Protein AF-A6G0V2-F1 (afdb_monomer)

Nearest PDB structures (foldseek):
  2h27-assembly2_D  TM=9.630E-01  e=1.167E-01  Escherichia coli K-12
  6dxo-assembly1_A  TM=4.672E-01  e=6.253E-03  Streptomyces venezuelae ATCC 10712
  8z6g-assembly3_F  TM=5.362E-01  e=2.144E-02  Pseudomonas aeruginosa
  6jbq-assembly1_F  TM=5.490E-01  e=2.772E-02  Escherichia coli K-12
  6dvb-assembly1_F  TM=4.203E-01  e=1.497E-02  Mycobacterium tuberculosis H37Rv

Sequence (147 aa):
MQDCMTVLIEKRSQVENERAFLYAVARNKIKQFYEKRARGLKRFFPSFEGFEEMTMESLSTSLSIRVARHNDLEVGMQGLKSRQFAAFQLRYIEGLTEPDAAKVLSISMATLKRDLERARRQLRRALGDADDEQLDSILRNYVRGRG

Solvent-accessible surface area (backbone atoms only — not comparable to full-atom values): 8357 Å² total; per-residue (Å²): 118,68,70,64,56,54,57,45,68,78,44,48,94,79,50,96,48,64,66,63,50,52,50,52,53,52,52,51,51,52,51,52,52,52,57,51,48,52,53,54,46,48,73,76,40,81,84,65,79,83,67,77,79,78,44,72,65,56,53,50,51,55,49,51,50,51,53,50,53,52,50,35,48,54,56,28,52,72,71,40,55,70,71,22,40,53,47,39,41,36,42,72,67,71,59,42,53,70,73,56,42,17,58,76,68,73,49,54,68,70,54,44,52,54,30,37,53,53,39,53,54,49,39,21,53,50,57,70,65,44,53,73,68,55,49,52,50,51,48,56,52,51,56,64,71,74,112

pLDDT: mean 77.18, std 15.27, range [42.28, 97.88]

InterPro domains:
  IPR013249 RNA polymerase sigma factor 70, region 4 type 2 [PF08281] (77-123)
  IPR013324 RNA polymerase sigma factor, region 3/4-like [SSF88659] (70-128)
  IPR036388 Winged helix-like DNA-binding domain superfamily [G3DSA:1.10.10.10] (66-131)
  IPR039425 RNA polymerase sigma-70-like [PTHR43133] (1-131)

Radius of gyration: 20.11 Å; Cα contacts (8 Å, |Δi|>4): 77; chains: 1; bounding box: 52×30×54 Å

Secondary structure (DSSP, 8-state):
-HHHHHHHHHHGGG-S-HHHHHHHHHHHHHHHHHHHHHHHHHHH-TT--------HHHHHHHHHHHHHHHHHHHHHHHTS-HHHHHHHIIIIIS---HHHHHHHTT--HHHHHHHHHHHHHHHHHHTTS--HHHHHHHHHHHHHH--

Foldseek 3Di:
DVVLVVVCVVCVVVDPDSVVSSLVSVLVVVVVVVVVVVVVVCVVCVPPPPDPPCDSVNVSVVVVLLVVLLVLLVVLLVPADPLLSQLCCVCQQVPDDLVVSCVVVVHDSVVSVVSPVVSVVSSCVSNVNDDPVRVSVSSVVNSVVVD

Organism: NCBI:txid391625

Mean predicted aligned error: 12.61 Å

Structure (mmCIF, N/CA/C/O backbone):
data_AF-A6G0V2-F1
#
_entry.id   AF-A6G0V2-F1
#
loop_
_atom_site.group_PDB
_atom_site.id
_atom_site.type_symbol
_atom_site.label_atom_id
_atom_site.label_alt_id
_atom_site.label_comp_id
_atom_site.label_asym_id
_atom_site.label_entity_id
_atom_site.label_seq_id
_atom_site.pdbx_PDB_ins_code
_atom_site.Cartn_x
_atom_site.Cartn_y
_atom_site.Cartn_z
_atom_site.occupancy
_atom_site.B_iso_or_equiv
_atom_site.auth_seq_id
_atom_site.auth_comp_id
_atom_site.auth_asym_id
_atom_site.auth_atom_id
_atom_site.pdbx_PDB_model_num
ATOM 1 N N . MET A 1 1 ? 6.116 14.958 -13.821 1.00 49.34 1 MET A N 1
ATOM 2 C CA . MET A 1 1 ? 4.959 14.106 -14.178 1.00 49.34 1 MET A CA 1
ATOM 3 C C . MET A 1 1 ? 4.060 14.744 -15.251 1.00 49.34 1 MET A C 1
ATOM 5 O O . MET A 1 1 ? 3.489 13.995 -16.029 1.00 49.34 1 MET A O 1
ATOM 9 N N . GLN A 1 2 ? 3.988 16.084 -15.360 1.00 42.28 2 GLN A N 1
ATOM 10 C CA . GLN A 1 2 ? 3.182 16.798 -16.375 1.00 42.28 2 GLN A CA 1
ATOM 11 C C . GLN A 1 2 ? 3.489 16.408 -17.839 1.00 42.28 2 GLN A C 1
ATOM 13 O O . GLN A 1 2 ? 2.558 16.141 -18.589 1.00 42.28 2 GLN A O 1
ATOM 18 N N . ASP A 1 3 ? 4.759 16.247 -18.225 1.00 53.62 3 ASP A N 1
ATOM 19 C CA . ASP A 1 3 ? 5.140 15.904 -19.611 1.00 53.62 3 ASP A CA 1
ATOM 20 C C . ASP A 1 3 ? 4.534 14.605 -20.166 1.00 53.62 3 ASP A C 1
ATOM 22 O O . ASP A 1 3 ? 4.309 14.495 -21.370 1.00 53.62 3 ASP A O 1
ATOM 26 N N . CYS A 1 4 ? 4.332 13.585 -19.325 1.00 50.16 4 CYS A N 1
ATOM 27 C CA . CYS A 1 4 ? 3.822 12.294 -19.797 1.00 50.16 4 CYS A CA 1
ATOM 28 C C . CYS A 1 4 ? 2.348 12.394 -20.194 1.00 50.16 4 CYS A C 1
ATOM 30 O O . CYS A 1 4 ? 1.937 11.766 -21.165 1.00 50.16 4 CYS A O 1
ATOM 32 N N . MET A 1 5 ? 1.579 13.202 -19.460 1.00 53.69 5 MET A N 1
ATOM 33 C CA . MET A 1 5 ? 0.157 13.410 -19.721 1.00 53.69 5 MET A CA 1
ATOM 34 C C . MET A 1 5 ? -0.058 14.239 -20.993 1.00 53.69 5 MET A C 1
ATOM 36 O O . MET A 1 5 ? -0.960 13.937 -21.768 1.00 53.69 5 MET A O 1
ATOM 40 N N . THR A 1 6 ? 0.819 15.213 -21.264 1.00 60.22 6 THR A N 1
ATOM 41 C CA . THR A 1 6 ? 0.778 16.036 -22.486 1.00 60.22 6 THR A CA 1
ATOM 42 C C . THR A 1 6 ? 0.991 15.200 -23.752 1.00 60.22 6 THR A C 1
ATOM 44 O O . THR A 1 6 ? 0.190 15.275 -24.679 1.00 60.22 6 THR A O 1
ATOM 47 N N . VAL A 1 7 ? 2.006 14.325 -23.762 1.00 60.88 7 VAL A N 1
ATOM 48 C CA . VAL A 1 7 ? 2.282 13.419 -24.899 1.00 60.88 7 VAL A CA 1
ATOM 49 C C . VAL A 1 7 ? 1.125 12.441 -25.144 1.00 60.88 7 VAL A C 1
ATOM 51 O O . VAL A 1 7 ? 0.863 12.045 -26.280 1.00 60.88 7 VAL A O 1
ATOM 54 N N . LEU A 1 8 ? 0.423 12.047 -24.081 1.00 57.34 8 LEU A N 1
ATOM 55 C CA . LEU A 1 8 ? -0.721 11.143 -24.154 1.00 57.34 8 LEU A CA 1
ATOM 56 C C . LEU A 1 8 ? -1.928 11.804 -24.810 1.00 57.34 8 LEU A C 1
ATOM 58 O O . LEU A 1 8 ? -2.549 11.192 -25.671 1.00 57.34 8 LEU A O 1
ATOM 62 N N . ILE A 1 9 ? -2.216 13.059 -24.464 1.00 60.47 9 ILE A N 1
ATOM 63 C CA . ILE A 1 9 ? -3.320 13.821 -25.058 1.00 60.47 9 ILE A CA 1
ATOM 64 C C . ILE A 1 9 ? -3.070 14.074 -26.554 1.00 60.47 9 ILE A C 1
ATOM 66 O O . ILE A 1 9 ? -3.993 13.919 -27.348 1.00 60.47 9 ILE A O 1
ATOM 70 N N . GLU A 1 10 ? -1.831 14.376 -26.959 1.00 62.75 10 GLU A N 1
ATOM 71 C CA . GLU A 1 10 ? -1.482 14.636 -28.368 1.00 62.75 10 GLU A CA 1
ATOM 72 C C . GLU A 1 10 ? -1.566 13.399 -29.273 1.00 62.75 10 GLU A C 1
ATOM 74 O O . GLU A 1 10 ? -1.889 13.522 -30.453 1.00 62.75 10 GLU A O 1
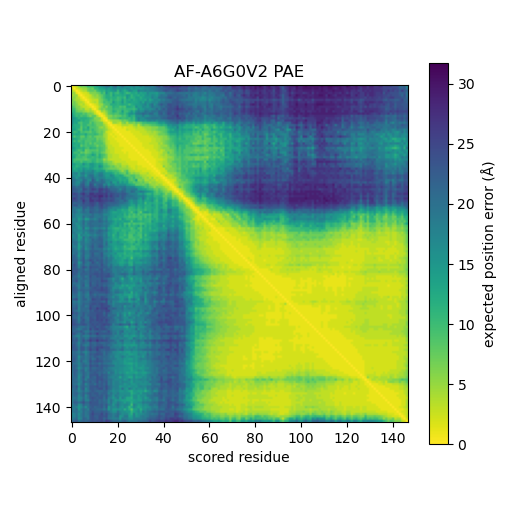ATOM 79 N N . LYS A 1 11 ? -1.271 12.202 -28.747 1.00 59.50 11 LYS A N 1
ATOM 80 C CA . LYS A 1 11 ? -1.225 10.958 -29.543 1.00 59.50 11 LYS A CA 1
ATOM 81 C C . LYS A 1 11 ? -2.369 9.986 -29.271 1.00 59.50 11 LYS A C 1
ATOM 83 O O . LYS A 1 11 ? -2.392 8.900 -29.847 1.00 59.50 11 LYS A O 1
ATOM 88 N N . ARG A 1 12 ? -3.340 10.377 -28.442 1.00 50.97 12 ARG A N 1
ATOM 89 C CA . ARG A 1 12 ? -4.445 9.527 -27.975 1.00 50.97 12 ARG A CA 1
ATOM 90 C C . ARG A 1 12 ? -5.229 8.845 -29.098 1.00 50.97 12 ARG A C 1
ATOM 92 O O . ARG A 1 12 ? -5.618 7.695 -28.954 1.00 50.97 12 ARG A O 1
ATOM 99 N N . SER A 1 13 ? -5.447 9.537 -30.217 1.00 56.50 13 SER A N 1
ATOM 100 C CA . SER A 1 13 ? -6.229 9.027 -31.354 1.00 56.50 13 SER A CA 1
ATOM 101 C C . SER A 1 13 ? -5.525 7.935 -32.170 1.00 56.50 13 SER A C 1
ATOM 103 O O . SER A 1 13 ? -6.166 7.313 -33.010 1.00 56.50 13 SER A O 1
ATOM 105 N N . GLN A 1 14 ? -4.229 7.693 -31.939 1.00 59.94 14 GLN A N 1
ATOM 106 C CA . GLN A 1 14 ? -3.411 6.719 -32.678 1.00 59.94 14 GLN A CA 1
ATOM 107 C C . GLN A 1 14 ? -2.987 5.515 -31.824 1.00 59.94 14 GLN A C 1
ATOM 109 O O . GLN A 1 14 ? -2.156 4.713 -32.247 1.00 59.94 14 GLN A O 1
ATOM 114 N N . VAL A 1 15 ? -3.506 5.403 -30.601 1.00 58.34 15 VAL A N 1
ATOM 115 C CA . VAL A 1 15 ? -3.057 4.416 -29.620 1.00 58.34 15 VAL A CA 1
ATOM 116 C C . VAL A 1 15 ? -4.204 3.467 -29.292 1.00 58.34 15 VAL A C 1
ATOM 118 O O . VAL A 1 15 ? -5.121 3.820 -28.560 1.00 58.34 15 VAL A O 1
ATOM 121 N N . GLU A 1 16 ? -4.119 2.232 -29.788 1.00 58.78 16 GLU A N 1
ATOM 122 C CA . GLU A 1 16 ? -5.103 1.177 -29.489 1.00 58.78 16 GLU A CA 1
ATOM 123 C C . GLU A 1 16 ? -5.059 0.715 -28.023 1.00 58.78 16 GLU A C 1
ATOM 125 O O . GLU A 1 16 ? -6.058 0.245 -27.485 1.00 58.78 16 GLU A O 1
ATOM 130 N N . ASN A 1 17 ? -3.907 0.852 -27.353 1.00 70.31 17 ASN A N 1
ATOM 131 C CA . ASN A 1 17 ? -3.722 0.427 -25.967 1.00 70.31 17 ASN A CA 1
ATOM 132 C C . ASN A 1 17 ? -3.048 1.524 -25.131 1.00 70.31 17 ASN A C 1
ATOM 134 O O . ASN A 1 17 ? -1.820 1.596 -25.018 1.00 70.31 17 ASN A O 1
ATOM 138 N N . GLU A 1 18 ? -3.879 2.379 -24.527 1.00 65.81 18 GLU A N 1
ATOM 139 C CA . GLU A 1 18 ? -3.454 3.530 -23.718 1.00 65.81 18 GLU A CA 1
ATOM 140 C C . GLU A 1 18 ? -2.475 3.130 -22.593 1.00 65.81 18 GLU A C 1
ATOM 142 O O . GLU A 1 18 ? -1.523 3.860 -22.308 1.00 65.81 18 GLU A O 1
ATOM 147 N N . ARG A 1 19 ? -2.640 1.940 -21.991 1.00 59.09 19 ARG A N 1
ATOM 148 C CA . ARG A 1 19 ? -1.754 1.440 -20.923 1.00 59.09 19 ARG A CA 1
ATOM 149 C C . ARG A 1 19 ? -0.369 1.067 -21.443 1.00 59.09 19 ARG A C 1
ATOM 151 O O . ARG A 1 19 ? 0.631 1.439 -20.829 1.00 59.09 19 ARG A O 1
ATOM 158 N N . ALA A 1 20 ? -0.299 0.360 -22.570 1.00 63.41 20 ALA A N 1
ATOM 159 C CA . ALA A 1 20 ? 0.973 0.001 -23.198 1.00 63.41 20 ALA A CA 1
ATOM 160 C C . ALA A 1 20 ? 1.751 1.254 -23.637 1.00 63.41 20 ALA A C 1
ATOM 162 O O . ALA A 1 20 ? 2.967 1.336 -23.458 1.00 63.41 20 ALA A O 1
ATOM 163 N N . PHE A 1 21 ? 1.039 2.266 -24.136 1.00 66.00 21 PHE A N 1
ATOM 164 C CA . PHE A 1 21 ? 1.625 3.546 -24.519 1.00 66.00 21 PHE A CA 1
ATOM 165 C C . PHE A 1 21 ? 2.144 4.346 -23.320 1.00 66.00 21 PHE A C 1
ATOM 167 O O . PHE A 1 21 ? 3.291 4.793 -23.339 1.00 66.00 21 PHE A O 1
ATOM 174 N N . LEU A 1 22 ? 1.356 4.470 -22.246 1.00 67.62 22 LEU A N 1
ATOM 175 C CA . LEU A 1 22 ? 1.796 5.077 -20.982 1.00 67.62 22 LEU A CA 1
ATOM 176 C C . LEU A 1 22 ? 3.075 4.435 -20.463 1.00 67.62 22 LEU A C 1
ATOM 178 O O . LEU A 1 22 ? 4.022 5.128 -20.086 1.00 67.62 22 LEU A O 1
ATOM 182 N N . TYR A 1 23 ? 3.106 3.105 -20.479 1.00 68.19 23 TYR A N 1
ATOM 183 C CA . TYR A 1 23 ? 4.256 2.337 -20.041 1.00 68.19 23 TYR A CA 1
ATOM 184 C C . TYR A 1 23 ? 5.490 2.620 -20.909 1.00 68.19 23 TYR A C 1
ATOM 186 O O . TYR A 1 23 ? 6.574 2.877 -20.381 1.00 68.19 23 TYR A O 1
ATOM 194 N N . ALA A 1 24 ? 5.329 2.670 -22.235 1.00 67.69 24 ALA A N 1
ATOM 195 C CA . ALA A 1 24 ? 6.403 3.017 -23.163 1.00 67.69 24 ALA A CA 1
ATOM 196 C C . ALA A 1 24 ? 6.940 4.443 -22.936 1.00 67.69 24 ALA A C 1
ATOM 198 O O . ALA A 1 24 ? 8.156 4.653 -22.898 1.00 67.69 24 ALA A O 1
ATOM 199 N N . VAL A 1 25 ? 6.056 5.424 -22.728 1.00 72.94 25 VAL A N 1
ATOM 200 C CA . VAL A 1 25 ? 6.436 6.820 -22.453 1.00 72.94 25 VAL A CA 1
ATOM 201 C C . VAL A 1 25 ? 7.164 6.937 -21.111 1.00 72.94 25 VAL A C 1
ATOM 203 O O . VAL A 1 25 ? 8.241 7.537 -21.050 1.00 72.94 25 VAL A O 1
ATOM 206 N N . ALA A 1 26 ? 6.634 6.323 -20.049 1.00 68.19 26 ALA A N 1
ATOM 207 C CA . ALA A 1 26 ? 7.258 6.313 -18.727 1.00 68.19 26 ALA A CA 1
ATOM 208 C C . ALA A 1 26 ? 8.647 5.652 -18.761 1.00 68.19 26 ALA A C 1
ATOM 210 O O . ALA A 1 26 ? 9.619 6.233 -18.270 1.00 68.19 26 ALA A O 1
ATOM 211 N N . ARG A 1 27 ? 8.767 4.492 -19.424 1.00 67.88 27 ARG A N 1
ATOM 212 C CA . ARG A 1 27 ? 10.038 3.779 -19.634 1.00 67.88 27 ARG A CA 1
ATOM 213 C C . ARG A 1 27 ? 11.070 4.666 -20.331 1.00 67.88 27 ARG A C 1
ATOM 215 O O . ARG A 1 27 ? 12.205 4.776 -19.865 1.00 67.88 27 ARG A O 1
ATOM 222 N N . ASN A 1 28 ? 10.675 5.347 -21.405 1.00 74.00 28 ASN A N 1
ATOM 223 C CA . ASN A 1 28 ? 11.567 6.229 -22.160 1.00 74.00 28 ASN A CA 1
ATOM 224 C C . ASN A 1 28 ? 12.013 7.454 -21.349 1.00 74.00 28 ASN A C 1
ATOM 226 O O . ASN A 1 28 ? 13.173 7.857 -21.433 1.00 74.00 28 ASN A O 1
ATOM 230 N N . LYS A 1 29 ? 11.132 8.035 -20.527 1.00 72.50 29 LYS A N 1
ATOM 231 C CA . LYS A 1 29 ? 11.481 9.167 -19.652 1.00 72.50 29 LYS A CA 1
ATOM 232 C C . LYS A 1 29 ? 12.455 8.756 -18.544 1.00 72.50 29 LYS A C 1
ATOM 234 O O . LYS A 1 29 ? 13.411 9.485 -18.284 1.00 72.50 29 LYS A O 1
ATOM 239 N N . ILE A 1 30 ? 12.267 7.578 -17.945 1.00 70.94 30 ILE A N 1
ATOM 240 C CA . ILE A 1 30 ? 13.197 7.017 -16.953 1.00 70.94 30 ILE A CA 1
ATOM 241 C C . ILE A 1 30 ? 14.571 6.780 -17.590 1.00 70.94 30 ILE A C 1
ATOM 243 O O . ILE A 1 30 ? 15.575 7.241 -17.048 1.00 70.94 30 ILE A O 1
ATOM 247 N N . LYS A 1 31 ? 14.621 6.166 -18.782 1.00 69.62 31 LYS A N 1
ATOM 248 C CA . LYS A 1 31 ? 15.861 6.000 -19.561 1.00 69.62 31 LYS A CA 1
ATOM 249 C C . LYS A 1 31 ? 16.587 7.336 -19.748 1.00 69.62 31 LYS A C 1
ATOM 251 O O . LYS A 1 31 ? 17.752 7.466 -19.383 1.00 69.62 31 LYS A O 1
ATOM 256 N N . GLN A 1 32 ? 15.884 8.352 -20.252 1.00 72.75 32 GLN A N 1
ATOM 257 C CA . GLN A 1 32 ? 16.464 9.679 -20.476 1.00 72.75 32 GLN A CA 1
ATOM 258 C C . GLN A 1 32 ? 16.992 10.319 -19.186 1.00 72.75 32 GLN A C 1
ATOM 260 O O . GLN A 1 32 ? 18.024 10.988 -19.218 1.00 72.75 32 GLN A O 1
ATOM 265 N N . PHE A 1 33 ? 16.303 10.135 -18.057 1.00 72.31 33 PHE A N 1
ATOM 266 C CA . PHE A 1 33 ? 16.734 10.666 -16.765 1.00 72.31 33 PHE A CA 1
ATOM 267 C C . PHE A 1 33 ? 18.059 10.043 -16.309 1.00 72.31 33 PHE A C 1
ATOM 269 O O . PHE A 1 33 ? 18.991 10.775 -15.969 1.00 72.31 33 PHE A O 1
ATOM 276 N N . TYR A 1 34 ? 18.177 8.714 -16.360 1.00 67.00 34 TYR A N 1
ATOM 277 C CA . TYR A 1 34 ? 19.406 8.021 -15.969 1.00 67.00 34 TYR A CA 1
ATOM 278 C C . TYR A 1 34 ? 20.561 8.295 -16.937 1.00 67.00 34 TYR A C 1
ATOM 280 O O . TYR A 1 34 ? 21.659 8.597 -16.480 1.00 67.00 34 TYR A O 1
ATOM 288 N N . GLU A 1 35 ? 20.322 8.321 -18.251 1.00 70.38 35 GLU A N 1
ATOM 289 C CA . GLU A 1 35 ? 21.349 8.695 -19.234 1.00 70.38 35 GLU A CA 1
ATOM 290 C C . GLU A 1 35 ? 21.843 10.136 -19.048 1.00 70.38 35 GLU A C 1
ATOM 292 O O . GLU A 1 35 ? 23.028 10.419 -19.227 1.00 70.38 35 GLU A O 1
ATOM 297 N N . LYS A 1 36 ? 20.951 11.080 -18.718 1.00 69.62 36 LYS A N 1
ATOM 298 C CA . LYS A 1 36 ? 21.340 12.469 -18.419 1.00 69.62 36 LYS A CA 1
ATOM 299 C C . LYS A 1 36 ? 22.135 12.552 -17.117 1.00 69.62 36 LYS A C 1
ATOM 301 O O . LYS A 1 36 ? 23.139 13.260 -17.070 1.00 69.62 36 LYS A O 1
ATOM 306 N N . ARG A 1 37 ? 21.722 11.816 -16.082 1.00 66.31 37 ARG A N 1
ATOM 307 C CA . ARG A 1 37 ? 22.403 11.777 -14.781 1.00 66.31 37 ARG A CA 1
ATOM 308 C C . ARG A 1 37 ? 23.790 11.140 -14.881 1.00 66.31 37 ARG A C 1
ATOM 310 O O . ARG A 1 37 ? 24.741 11.716 -14.365 1.00 66.31 37 ARG A O 1
ATOM 317 N N . ALA A 1 38 ? 23.917 10.021 -15.591 1.00 63.94 38 ALA A N 1
ATOM 31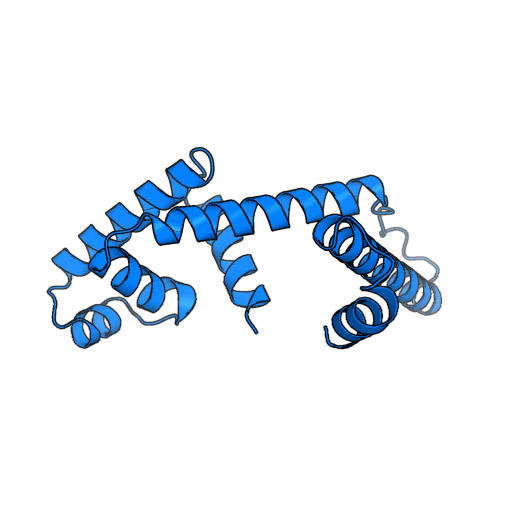8 C CA . ALA A 1 38 ? 25.195 9.363 -15.857 1.00 63.94 38 ALA A CA 1
ATOM 319 C C . ALA A 1 38 ? 26.145 10.284 -16.640 1.00 63.94 38 ALA A C 1
ATOM 321 O O . ALA A 1 38 ? 27.304 10.433 -16.264 1.00 63.94 38 ALA A O 1
ATOM 322 N N . ARG A 1 39 ? 25.643 10.992 -17.665 1.00 66.44 39 ARG A N 1
ATOM 323 C CA . ARG A 1 39 ? 26.424 12.001 -18.407 1.00 66.44 39 ARG A CA 1
ATOM 324 C C . ARG A 1 39 ? 26.877 13.171 -17.531 1.00 66.44 39 ARG A C 1
ATOM 326 O O . ARG A 1 39 ? 28.018 13.607 -17.650 1.00 66.44 39 ARG A O 1
ATOM 333 N N . GLY A 1 40 ? 26.006 13.671 -16.654 1.00 64.31 40 GLY A N 1
ATOM 334 C CA . GLY A 1 40 ? 26.343 14.734 -15.705 1.00 64.31 40 GLY A CA 1
ATOM 335 C C . GLY A 1 40 ? 27.407 14.300 -14.696 1.00 64.31 40 GLY A C 1
ATOM 336 O O . GLY A 1 40 ? 28.367 15.026 -14.470 1.00 64.31 40 GLY A O 1
ATOM 337 N N . LEU A 1 41 ? 27.283 13.092 -14.144 1.00 54.44 41 LEU A N 1
ATOM 338 C CA . LEU A 1 41 ? 28.215 12.569 -13.146 1.00 54.44 41 LEU A CA 1
ATOM 339 C C . LEU A 1 41 ? 29.582 12.220 -13.753 1.00 54.44 41 LEU A C 1
ATOM 341 O O . LEU A 1 41 ? 30.602 12.596 -13.187 1.00 54.44 41 LEU A O 1
ATOM 345 N N . LYS A 1 42 ? 29.613 11.616 -14.950 1.00 59.53 42 LYS A N 1
ATOM 346 C CA . LYS A 1 42 ? 30.848 11.314 -15.703 1.00 59.53 42 LYS A CA 1
ATOM 347 C C . LYS A 1 42 ? 31.630 12.577 -16.091 1.00 59.53 42 LYS A C 1
ATOM 349 O O . LYS A 1 42 ? 32.846 12.531 -16.233 1.00 59.53 42 LYS A O 1
ATOM 354 N N . ARG A 1 43 ? 30.942 13.720 -16.225 1.00 59.97 43 ARG A N 1
ATOM 355 C CA . ARG A 1 43 ? 31.563 15.035 -16.456 1.00 59.97 43 ARG A CA 1
ATOM 356 C C . ARG A 1 43 ? 32.238 15.607 -15.204 1.00 59.97 43 ARG A C 1
ATOM 358 O O . ARG A 1 43 ? 33.203 16.346 -15.345 1.00 59.97 43 ARG A O 1
ATOM 365 N N . PHE A 1 44 ? 31.733 15.288 -14.011 1.00 51.31 44 PHE A N 1
ATOM 366 C CA . PHE A 1 44 ? 32.281 15.769 -12.736 1.00 51.31 44 PHE A CA 1
ATOM 367 C C . PHE A 1 44 ? 33.301 14.804 -12.111 1.00 51.31 44 PHE A C 1
ATOM 369 O O . PHE A 1 44 ? 34.229 15.260 -11.453 1.00 51.31 44 PHE A O 1
ATOM 376 N N . PHE A 1 45 ? 33.168 13.495 -12.343 1.00 52.50 45 PHE A N 1
ATOM 377 C CA . PHE A 1 45 ? 34.046 12.464 -11.784 1.00 52.50 45 PHE A CA 1
ATOM 378 C C . PHE A 1 45 ? 34.426 11.439 -12.869 1.00 52.50 45 PHE A C 1
ATOM 380 O O . PHE A 1 45 ? 33.774 10.400 -12.990 1.00 52.50 45 PHE A O 1
ATOM 387 N N . PRO A 1 46 ? 35.472 11.716 -13.674 1.00 55.53 46 PRO A N 1
ATOM 388 C CA . PRO A 1 46 ? 35.872 10.868 -14.803 1.00 55.53 46 PRO A CA 1
ATOM 389 C C . PRO A 1 46 ? 36.314 9.457 -14.388 1.00 55.53 46 PRO A C 1
ATOM 391 O O . PRO A 1 46 ? 36.190 8.527 -15.178 1.00 55.53 46 PRO A O 1
ATOM 394 N N . SER A 1 47 ? 36.805 9.308 -13.153 1.00 55.22 47 SER A N 1
ATOM 395 C CA . SER A 1 47 ? 37.369 8.067 -12.599 1.00 55.22 47 SER A CA 1
ATOM 396 C C . SER A 1 47 ? 36.381 7.260 -11.745 1.00 55.22 47 SER A C 1
ATOM 398 O O . SER A 1 47 ? 36.782 6.326 -11.058 1.00 55.22 47 SER A O 1
ATOM 400 N N . PHE A 1 48 ? 35.098 7.638 -11.711 1.00 50.88 48 PHE A N 1
ATOM 401 C CA . PHE A 1 48 ? 34.089 6.926 -10.925 1.00 50.88 48 PHE A CA 1
ATOM 402 C C . PHE A 1 48 ? 33.586 5.692 -11.695 1.00 50.88 48 PHE A C 1
ATOM 404 O O . 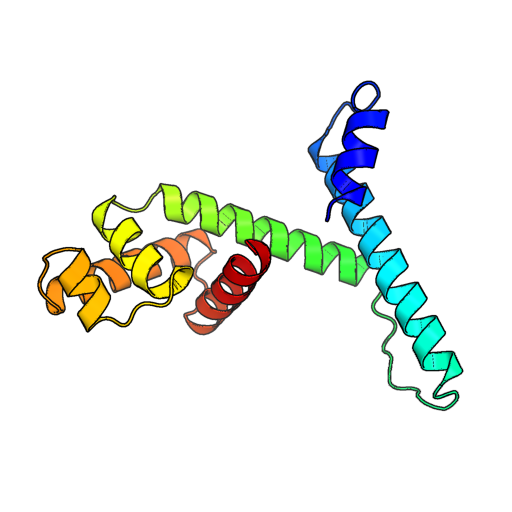PHE A 1 48 ? 32.665 5.789 -12.503 1.00 50.88 48 PHE A O 1
ATOM 411 N N . GLU A 1 49 ? 34.190 4.530 -11.435 1.00 52.09 49 GLU A N 1
ATOM 412 C CA . GLU A 1 49 ? 33.832 3.223 -12.028 1.00 52.09 49 GLU A CA 1
ATOM 413 C C . GLU A 1 49 ? 32.562 2.591 -11.418 1.00 52.09 49 GLU A C 1
ATOM 415 O O . GLU A 1 49 ? 32.093 1.554 -11.871 1.00 52.09 49 GLU A O 1
ATOM 420 N N . GLY A 1 50 ? 31.965 3.217 -10.398 1.00 45.25 50 GLY A N 1
ATOM 421 C CA . GLY A 1 50 ? 30.910 2.624 -9.566 1.00 45.25 50 GLY A CA 1
ATOM 422 C C . GLY A 1 50 ? 29.482 2.672 -10.119 1.00 45.25 50 GLY A C 1
ATOM 423 O O . GLY A 1 50 ? 28.540 2.483 -9.351 1.00 45.25 50 GLY A O 1
ATOM 424 N N . PHE A 1 51 ? 29.277 2.969 -11.403 1.00 51.72 51 PHE A N 1
ATOM 425 C CA . PHE A 1 51 ? 27.949 2.838 -12.004 1.00 51.72 51 PHE A CA 1
ATOM 426 C C . PHE A 1 51 ? 27.871 1.479 -12.693 1.00 51.72 51 PHE A C 1
ATOM 428 O O . PHE A 1 51 ? 28.257 1.350 -13.851 1.00 51.72 51 PHE A O 1
ATOM 435 N N . GLU A 1 52 ? 27.355 0.467 -11.989 1.00 54.38 52 GLU A N 1
ATOM 436 C CA . GLU A 1 52 ? 26.792 -0.686 -12.688 1.00 54.38 52 GLU A CA 1
ATOM 437 C C . GLU A 1 52 ? 25.767 -0.137 -13.687 1.00 54.38 52 GLU A C 1
ATOM 439 O O . GLU A 1 52 ? 24.802 0.538 -13.306 1.00 54.38 52 GLU A O 1
ATOM 444 N N . GLU A 1 53 ? 26.025 -0.340 -14.979 1.00 56.84 53 GLU A N 1
ATOM 445 C CA . GLU A 1 53 ? 25.098 0.017 -16.043 1.00 56.84 53 GLU A CA 1
ATOM 446 C C . GLU A 1 53 ? 23.803 -0.760 -15.814 1.00 56.84 53 GLU A C 1
ATOM 448 O O . GLU A 1 53 ? 23.659 -1.927 -16.171 1.00 56.84 53 GLU A O 1
ATOM 453 N N . MET A 1 54 ? 22.849 -0.106 -15.156 1.00 56.16 54 MET A N 1
ATOM 454 C CA . MET A 1 54 ? 21.531 -0.666 -14.931 1.00 56.16 54 MET A CA 1
ATOM 455 C C . MET A 1 54 ? 20.872 -0.811 -16.305 1.00 56.16 54 MET A C 1
ATOM 457 O O . MET A 1 54 ? 20.457 0.179 -16.914 1.00 56.16 54 MET A O 1
ATOM 461 N N . THR A 1 55 ? 20.846 -2.040 -16.823 1.00 66.81 55 THR A N 1
ATOM 462 C CA . THR A 1 55 ? 20.355 -2.323 -18.173 1.00 66.81 55 THR A CA 1
ATOM 463 C C . THR A 1 55 ? 18.893 -1.915 -18.314 1.00 66.81 55 THR A C 1
ATOM 465 O O . THR A 1 55 ? 18.120 -1.865 -17.349 1.00 66.81 55 THR A O 1
ATOM 468 N N . MET A 1 56 ? 18.479 -1.605 -19.540 1.00 60.16 56 MET A N 1
ATOM 469 C CA . MET A 1 56 ? 17.110 -1.165 -19.810 1.00 60.16 56 MET A CA 1
ATOM 470 C C . MET A 1 56 ? 16.085 -2.263 -19.513 1.00 60.16 56 MET A C 1
ATOM 472 O O . MET A 1 56 ? 14.948 -1.979 -19.129 1.00 60.16 56 MET A O 1
ATOM 476 N N . GLU A 1 57 ? 16.499 -3.514 -19.671 1.00 67.25 57 GLU A N 1
ATOM 477 C CA . GLU A 1 57 ? 15.769 -4.721 -19.313 1.00 67.25 57 GLU A CA 1
ATOM 478 C C . GLU A 1 57 ? 15.577 -4.796 -17.793 1.00 67.25 57 GLU A C 1
ATOM 480 O O . GLU A 1 57 ? 14.451 -4.999 -17.333 1.00 67.25 57 GLU A O 1
ATOM 485 N N . SER A 1 58 ? 16.627 -4.531 -17.007 1.00 64.69 58 SER A N 1
ATOM 486 C CA . SER A 1 58 ? 16.558 -4.477 -15.539 1.00 64.69 58 SER A CA 1
ATOM 487 C C . SER A 1 58 ? 15.628 -3.360 -15.047 1.00 64.69 58 SER A C 1
ATOM 489 O O . SER A 1 58 ? 14.734 -3.594 -14.228 1.00 64.69 58 SER A O 1
ATOM 491 N N . LEU A 1 59 ? 15.740 -2.159 -15.624 1.00 65.69 59 LEU A N 1
ATOM 492 C CA . LEU A 1 59 ? 14.870 -1.023 -15.303 1.00 65.69 59 LEU A CA 1
ATOM 493 C C . LEU A 1 59 ? 13.401 -1.291 -15.653 1.00 65.69 59 LEU A C 1
ATOM 495 O O . LEU A 1 59 ? 12.510 -0.994 -14.856 1.00 65.69 59 LEU A O 1
ATOM 499 N N . SER A 1 60 ? 13.139 -1.865 -16.830 1.00 67.00 60 SER A N 1
ATOM 500 C CA . SER A 1 60 ? 11.784 -2.223 -17.263 1.00 67.00 60 SER A CA 1
ATOM 501 C C . SER A 1 60 ? 11.176 -3.294 -16.362 1.00 67.00 60 SER A C 1
ATOM 503 O O . SER A 1 60 ? 10.019 -3.188 -15.966 1.00 67.00 60 SER A O 1
ATOM 505 N N . THR A 1 61 ? 11.959 -4.302 -15.991 1.00 71.81 61 THR A N 1
ATOM 506 C CA . THR A 1 61 ? 11.510 -5.368 -15.092 1.00 71.81 61 THR A CA 1
ATOM 507 C C . THR A 1 61 ? 11.181 -4.798 -13.711 1.00 71.81 61 THR A C 1
ATOM 509 O O . THR A 1 61 ? 10.087 -5.017 -13.195 1.00 71.81 61 THR A O 1
ATOM 512 N N . SER A 1 62 ? 12.064 -3.963 -13.153 1.00 74.00 62 SER A N 1
ATOM 513 C CA . SER A 1 62 ? 11.849 -3.291 -11.865 1.00 74.00 62 SER A CA 1
ATOM 514 C C . SER A 1 62 ? 10.604 -2.396 -11.872 1.00 74.00 62 SER A C 1
ATOM 516 O O . SER A 1 62 ? 9.810 -2.429 -10.931 1.00 74.00 62 SER A O 1
ATOM 518 N N . LEU A 1 63 ? 10.383 -1.629 -12.944 1.00 73.00 63 LEU A N 1
ATOM 519 C CA . LEU A 1 63 ? 9.201 -0.778 -13.078 1.00 73.00 63 LEU A CA 1
ATOM 520 C C . LEU A 1 63 ? 7.912 -1.596 -13.214 1.00 73.00 63 LEU A C 1
ATOM 522 O O . LEU A 1 63 ? 6.932 -1.287 -12.539 1.00 73.00 63 LEU A O 1
ATOM 526 N N . SER A 1 64 ? 7.923 -2.648 -14.037 1.00 75.81 64 SER A N 1
ATOM 527 C CA . SER A 1 64 ? 6.782 -3.562 -14.203 1.00 75.81 64 SER A CA 1
ATOM 528 C C . SER A 1 64 ? 6.375 -4.178 -12.869 1.00 75.81 64 SER A C 1
ATOM 530 O O . SER A 1 64 ? 5.202 -4.145 -12.506 1.00 75.81 64 SER A O 1
ATOM 532 N N . ILE A 1 65 ? 7.355 -4.667 -12.103 1.00 80.06 65 ILE A N 1
ATOM 533 C CA . ILE A 1 65 ? 7.130 -5.240 -10.774 1.00 80.06 65 ILE A CA 1
ATOM 534 C C . ILE A 1 65 ? 6.525 -4.190 -9.837 1.00 80.06 65 ILE A C 1
ATOM 536 O O . ILE A 1 65 ? 5.544 -4.475 -9.158 1.00 80.06 65 ILE A O 1
ATOM 540 N N . ARG A 1 66 ? 7.050 -2.959 -9.816 1.00 79.31 66 ARG A N 1
ATOM 541 C CA . ARG A 1 66 ? 6.505 -1.881 -8.969 1.00 79.31 66 ARG A CA 1
ATOM 542 C C . ARG A 1 66 ? 5.056 -1.544 -9.317 1.00 79.31 66 ARG A C 1
ATOM 544 O O . ARG A 1 66 ? 4.247 -1.393 -8.407 1.00 79.31 66 ARG A O 1
ATOM 551 N N . VAL A 1 67 ? 4.727 -1.445 -10.606 1.00 80.88 67 VAL A N 1
ATOM 552 C CA . VAL A 1 67 ? 3.357 -1.171 -11.070 1.00 80.88 67 VAL A CA 1
ATOM 553 C C . VAL A 1 67 ? 2.417 -2.319 -10.706 1.00 80.88 67 VAL A C 1
ATOM 555 O O . VAL A 1 67 ? 1.324 -2.061 -10.208 1.00 80.88 67 VAL A O 1
ATOM 558 N N . ALA A 1 68 ? 2.846 -3.570 -10.887 1.00 82.12 68 ALA A N 1
ATOM 559 C CA . ALA A 1 68 ? 2.067 -4.738 -10.484 1.00 82.12 68 ALA A CA 1
ATOM 560 C C . ALA A 1 68 ? 1.785 -4.721 -8.975 1.00 82.12 68 ALA A C 1
ATOM 562 O O . ALA A 1 68 ? 0.628 -4.753 -8.575 1.00 82.12 68 ALA A O 1
ATOM 563 N N . ARG A 1 69 ? 2.814 -4.519 -8.138 1.00 85.06 69 ARG A N 1
ATOM 564 C CA . ARG A 1 69 ? 2.656 -4.428 -6.675 1.00 85.06 69 ARG A CA 1
ATOM 565 C C . ARG A 1 69 ? 1.756 -3.278 -6.234 1.00 85.06 69 ARG A C 1
ATOM 567 O O . ARG A 1 69 ? 1.009 -3.427 -5.273 1.00 85.06 69 ARG A O 1
ATOM 574 N N . HIS A 1 70 ? 1.819 -2.139 -6.920 1.00 86.06 70 HIS A N 1
ATOM 575 C CA . HIS A 1 70 ? 0.917 -1.021 -6.662 1.00 86.06 70 HIS A CA 1
ATOM 576 C C . HIS A 1 70 ? -0.538 -1.398 -6.967 1.00 86.06 70 HIS A C 1
ATOM 578 O O . HIS A 1 70 ? -1.430 -1.091 -6.180 1.00 86.06 70 HIS A O 1
ATOM 584 N N . ASN A 1 71 ? -0.783 -2.066 -8.096 1.00 85.88 71 ASN A N 1
ATOM 585 C CA . ASN A 1 71 ? -2.118 -2.517 -8.478 1.00 85.88 71 ASN A CA 1
ATOM 586 C C . ASN A 1 71 ? -2.655 -3.580 -7.505 1.00 85.88 71 ASN A C 1
ATOM 588 O O . ASN A 1 71 ? -3.766 -3.448 -7.004 1.00 85.88 71 ASN A O 1
ATOM 592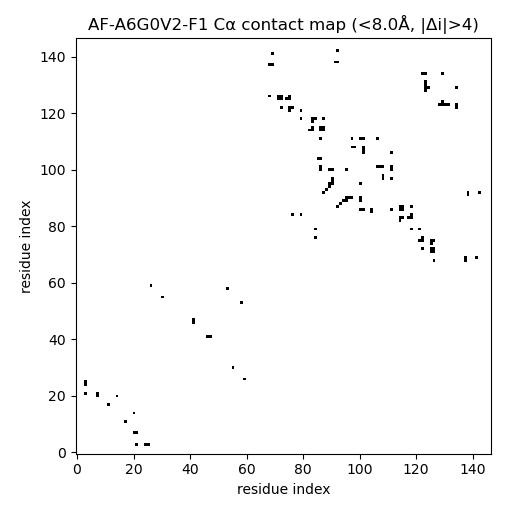 N N . ASP A 1 72 ? -1.839 -4.575 -7.157 1.00 89.12 72 ASP A N 1
ATOM 593 C CA . ASP A 1 72 ? -2.198 -5.611 -6.183 1.00 89.12 72 ASP A CA 1
ATOM 594 C C . ASP A 1 72 ? -2.564 -5.004 -4.818 1.00 89.12 72 ASP A C 1
ATOM 596 O O . ASP A 1 72 ? -3.518 -5.440 -4.171 1.00 89.12 72 ASP A O 1
ATOM 600 N N . LEU A 1 73 ? -1.841 -3.962 -4.388 1.00 89.56 73 LEU A N 1
ATOM 601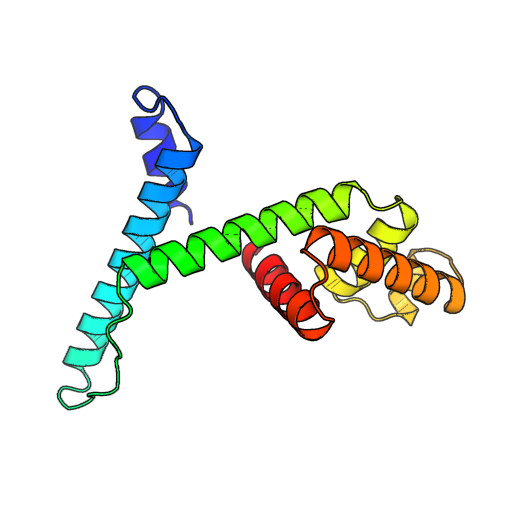 C CA . LEU A 1 73 ? -2.145 -3.238 -3.157 1.00 89.56 73 LEU A CA 1
ATOM 602 C C . LEU A 1 73 ? -3.484 -2.491 -3.252 1.00 89.56 73 LEU A C 1
ATOM 604 O O . LEU A 1 73 ? -4.283 -2.576 -2.324 1.00 89.56 73 LEU A O 1
ATOM 608 N N . GLU A 1 74 ? -3.747 -1.779 -4.352 1.00 89.94 74 GLU A N 1
ATOM 609 C CA . GLU A 1 74 ? -5.024 -1.086 -4.594 1.00 89.94 74 GLU A CA 1
ATOM 610 C C . GLU A 1 74 ? -6.205 -2.061 -4.565 1.00 89.94 74 GLU A C 1
ATOM 612 O O . GLU A 1 74 ? -7.180 -1.840 -3.844 1.00 89.94 74 GLU A O 1
ATOM 617 N N . VAL A 1 75 ? -6.090 -3.178 -5.283 1.00 89.62 75 VAL A N 1
ATOM 618 C CA . VAL A 1 75 ? -7.101 -4.243 -5.303 1.00 89.62 75 VAL A CA 1
ATOM 619 C C . VAL A 1 75 ? -7.274 -4.850 -3.909 1.00 89.62 75 VAL A C 1
ATOM 621 O O . VAL A 1 75 ? -8.398 -5.031 -3.437 1.00 89.62 75 VAL A O 1
ATOM 624 N N . GLY A 1 76 ? -6.173 -5.113 -3.201 1.00 91.19 76 GLY A N 1
ATOM 625 C CA . GLY A 1 76 ? -6.204 -5.606 -1.826 1.00 91.19 76 GLY A CA 1
ATOM 626 C C . GLY A 1 76 ? -6.921 -4.647 -0.873 1.00 91.19 76 GLY A C 1
ATOM 627 O O . GLY A 1 76 ? -7.710 -5.088 -0.036 1.00 91.19 76 GLY A O 1
ATOM 628 N N . MET A 1 77 ? -6.693 -3.339 -1.025 1.00 92.50 77 MET A N 1
ATOM 629 C CA . MET A 1 77 ? -7.345 -2.293 -0.236 1.00 92.50 77 MET A CA 1
ATOM 630 C C . MET A 1 77 ? -8.846 -2.197 -0.522 1.00 92.50 77 MET A C 1
ATOM 632 O O . MET A 1 77 ? -9.620 -2.042 0.420 1.00 92.50 77 MET A O 1
ATOM 636 N N . GLN A 1 78 ? -9.272 -2.356 -1.779 1.00 92.19 78 GLN A N 1
ATOM 637 C CA . GLN A 1 78 ? -10.695 -2.403 -2.147 1.00 92.19 78 GLN A CA 1
ATOM 638 C C . GLN A 1 78 ? -11.435 -3.578 -1.488 1.00 92.19 78 GLN A C 1
ATOM 640 O O . GLN A 1 78 ? -12.629 -3.481 -1.211 1.00 92.19 78 GLN A O 1
ATOM 645 N N . GLY A 1 79 ? -10.732 -4.676 -1.197 1.00 91.38 79 GLY A N 1
ATOM 646 C CA . GLY A 1 79 ? -11.290 -5.832 -0.493 1.00 91.38 79 GLY A CA 1
ATOM 647 C C . GLY A 1 79 ? -11.395 -5.678 1.030 1.00 91.38 79 GLY A C 1
ATOM 648 O O . GLY A 1 79 ? -11.962 -6.557 1.689 1.00 91.38 79 GLY A O 1
ATOM 649 N N . LEU A 1 80 ? -10.835 -4.618 1.621 1.00 94.12 80 LEU A N 1
ATOM 650 C CA . LEU A 1 80 ? -10.891 -4.397 3.066 1.00 94.12 80 LEU A CA 1
ATOM 651 C C . LEU A 1 80 ? -12.295 -3.967 3.502 1.00 94.12 80 LEU A C 1
ATOM 653 O O . LEU A 1 80 ? -12.977 -3.190 2.835 1.00 94.12 80 LEU A O 1
ATOM 657 N N . LYS A 1 81 ? -12.717 -4.400 4.696 1.00 95.25 81 LYS A N 1
ATOM 658 C CA . LYS A 1 81 ? -13.927 -3.835 5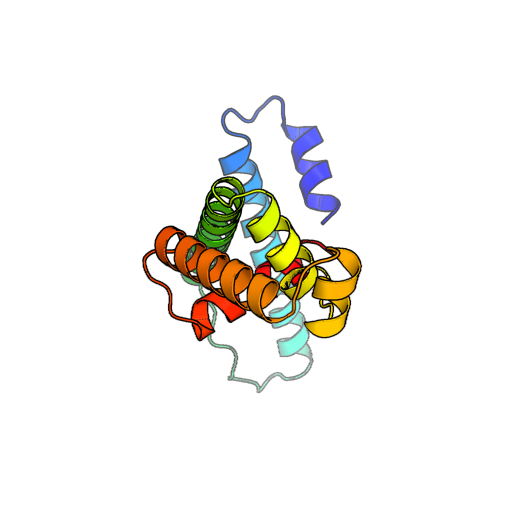.311 1.00 95.25 81 LYS A CA 1
ATOM 659 C C . LYS A 1 81 ? -13.703 -2.348 5.581 1.00 95.25 81 LYS A C 1
ATOM 661 O O . LYS A 1 81 ? -12.627 -1.968 6.033 1.00 95.25 81 LYS A O 1
ATOM 666 N N . SER A 1 82 ? -14.744 -1.531 5.430 1.00 93.06 82 SER A N 1
ATOM 667 C CA . SER A 1 82 ? -14.664 -0.066 5.576 1.00 93.06 82 SER A CA 1
ATOM 668 C C . SER A 1 82 ? -13.916 0.397 6.844 1.00 93.06 82 SER A C 1
ATOM 670 O O . SER A 1 82 ? -13.003 1.213 6.754 1.00 93.06 82 SER A O 1
ATOM 672 N N . ARG A 1 83 ? -14.178 -0.208 8.015 1.00 92.88 83 ARG A N 1
ATOM 673 C CA . ARG A 1 83 ? -13.464 0.135 9.264 1.00 92.88 83 ARG A CA 1
ATOM 674 C C . ARG A 1 83 ? -11.977 -0.250 9.262 1.00 92.88 83 ARG A C 1
ATOM 676 O O . ARG A 1 83 ? -11.159 0.468 9.824 1.00 92.88 83 ARG A O 1
ATOM 683 N N . GLN A 1 84 ? -11.625 -1.365 8.622 1.00 95.25 84 GLN A N 1
ATOM 684 C CA . GLN A 1 84 ? -10.233 -1.807 8.475 1.00 95.25 84 GLN A CA 1
ATOM 685 C C . GLN A 1 84 ? -9.470 -0.888 7.527 1.00 95.25 84 GLN A C 1
ATOM 687 O O . GLN A 1 84 ? -8.350 -0.492 7.837 1.00 95.25 84 GLN A O 1
ATOM 692 N N . PHE A 1 85 ? -10.100 -0.519 6.410 1.00 95.06 85 PHE A N 1
ATOM 693 C CA . PHE A 1 85 ? -9.549 0.439 5.461 1.00 95.06 85 PHE A CA 1
ATOM 694 C C . PHE A 1 85 ? -9.316 1.803 6.121 1.00 95.06 85 PHE A C 1
ATOM 696 O O . PHE A 1 85 ? -8.213 2.330 6.039 1.00 95.06 85 PHE A O 1
ATOM 703 N N . ALA A 1 86 ? -10.300 2.328 6.859 1.00 92.38 86 ALA A N 1
ATOM 704 C CA . ALA A 1 86 ? -10.177 3.610 7.552 1.00 92.38 86 ALA A CA 1
ATOM 705 C C . ALA A 1 86 ? -9.043 3.608 8.596 1.00 92.38 86 ALA A C 1
ATOM 707 O O . ALA A 1 86 ? -8.227 4.528 8.629 1.00 92.38 86 ALA A O 1
ATOM 708 N N . ALA A 1 87 ? -8.942 2.548 9.408 1.00 92.69 87 ALA A N 1
ATOM 709 C CA . ALA A 1 87 ? -7.835 2.377 10.350 1.00 92.69 87 ALA A CA 1
ATOM 710 C C . ALA A 1 87 ? -6.479 2.345 9.630 1.00 92.69 87 ALA A C 1
ATOM 712 O O . ALA A 1 87 ? -5.535 3.026 10.036 1.00 92.69 87 ALA A O 1
ATOM 713 N N . PHE A 1 88 ? -6.394 1.573 8.546 1.00 93.75 88 PHE A N 1
ATOM 714 C CA . PHE A 1 88 ? -5.178 1.410 7.760 1.00 93.75 88 PHE A CA 1
ATOM 715 C C . PHE A 1 88 ? -4.731 2.719 7.101 1.00 93.75 88 PHE A C 1
ATOM 717 O O . PHE A 1 88 ? -3.565 3.091 7.222 1.00 93.75 88 PHE A O 1
ATOM 724 N N . GLN A 1 89 ? -5.656 3.438 6.462 1.00 90.38 89 GLN A N 1
ATOM 725 C CA . GLN A 1 89 ? -5.386 4.710 5.800 1.00 90.38 89 GLN A CA 1
ATOM 726 C C . GLN A 1 89 ? -4.825 5.736 6.787 1.00 90.38 89 GLN A C 1
ATOM 728 O O . GLN A 1 89 ? -3.741 6.266 6.552 1.00 90.38 89 GLN A O 1
ATOM 733 N N . LEU A 1 90 ? -5.496 5.950 7.924 1.00 86.81 90 LEU A N 1
ATOM 734 C CA . LEU A 1 90 ? -5.026 6.900 8.937 1.00 86.81 90 LEU A CA 1
ATOM 735 C C . LEU A 1 90 ? -3.627 6.540 9.449 1.00 86.81 90 LEU A C 1
ATOM 737 O O . LEU A 1 90 ? -2.783 7.416 9.608 1.00 86.81 90 LEU A O 1
ATOM 741 N N . ARG A 1 91 ? -3.353 5.250 9.682 1.00 90.44 91 ARG A N 1
ATOM 742 C CA . ARG A 1 91 ? -2.076 4.817 10.258 1.00 90.44 91 ARG A CA 1
ATOM 743 C C . ARG A 1 91 ? -0.911 4.862 9.270 1.00 90.44 91 ARG A C 1
ATOM 745 O O . ARG A 1 91 ? 0.182 5.274 9.661 1.00 90.44 91 ARG A O 1
ATOM 752 N N . TYR A 1 92 ? -1.114 4.369 8.050 1.00 87.00 92 TYR A N 1
ATOM 753 C CA . TYR A 1 92 ? -0.029 4.061 7.109 1.00 87.00 92 TYR A CA 1
ATOM 754 C C . TYR A 1 92 ? 0.063 5.019 5.926 1.00 87.00 92 TYR A C 1
ATOM 756 O O . TYR A 1 92 ? 1.150 5.176 5.377 1.00 87.00 92 TYR A O 1
ATOM 764 N N . ILE A 1 93 ? -1.047 5.649 5.536 1.00 84.75 93 ILE A N 1
ATOM 765 C CA . ILE A 1 93 ? -1.077 6.609 4.425 1.00 84.75 93 ILE A CA 1
ATOM 766 C C . ILE A 1 93 ? -0.956 8.030 4.978 1.00 84.75 93 ILE A C 1
ATOM 768 O O . ILE A 1 93 ? -0.074 8.770 4.559 1.00 84.75 93 ILE A O 1
ATOM 772 N N . GLU A 1 94 ? -1.778 8.373 5.971 1.00 83.38 94 GLU A N 1
ATOM 773 C CA . GLU A 1 94 ? -1.786 9.703 6.602 1.00 83.38 94 GLU A CA 1
ATOM 774 C C . GLU A 1 94 ? -0.753 9.836 7.737 1.00 83.38 94 GLU A C 1
ATOM 776 O O . GLU A 1 94 ? -0.450 10.935 8.195 1.00 83.38 94 GLU A O 1
ATOM 781 N N . GLY A 1 95 ? -0.197 8.716 8.213 1.00 84.44 95 GLY A N 1
ATOM 782 C CA . GLY A 1 95 ? 0.893 8.706 9.192 1.00 84.44 95 GLY A CA 1
ATOM 783 C C . GLY A 1 95 ? 0.495 9.043 10.634 1.00 84.44 95 GLY A C 1
ATOM 784 O O . GLY A 1 95 ? 1.378 9.344 11.439 1.00 84.44 95 GLY A O 1
ATOM 785 N N . LEU A 1 96 ? -0.792 8.971 10.996 1.00 84.25 96 LEU A N 1
ATOM 786 C CA . LEU A 1 96 ? -1.241 9.206 12.371 1.00 84.25 96 LEU A CA 1
ATOM 787 C C . LEU A 1 96 ? -0.672 8.158 13.335 1.00 84.25 96 LEU A C 1
ATOM 789 O O . LEU A 1 96 ? -0.418 7.002 12.977 1.00 84.25 96 LEU A O 1
ATOM 793 N N . THR A 1 97 ? -0.533 8.550 14.601 1.00 87.81 97 THR A N 1
ATOM 794 C CA . THR A 1 97 ? -0.229 7.609 15.681 1.00 87.81 97 THR A CA 1
ATOM 795 C C . THR A 1 97 ? -1.434 6.702 15.958 1.00 87.81 97 THR A C 1
ATOM 797 O O . THR A 1 97 ? -2.577 7.053 15.663 1.00 87.81 97 THR A O 1
ATOM 800 N N . GLU A 1 98 ? -1.205 5.522 16.543 1.00 85.38 98 GLU A N 1
ATOM 801 C CA . GLU A 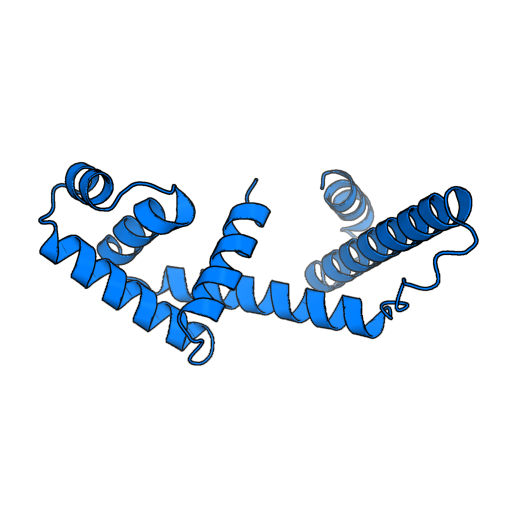1 98 ? -2.306 4.626 16.923 1.00 85.38 98 GLU A CA 1
ATOM 802 C C . GLU A 1 98 ? -3.320 5.315 17.866 1.00 85.38 98 GLU A C 1
ATOM 804 O O . GLU A 1 98 ? -4.517 5.271 17.564 1.00 85.38 98 GLU A O 1
ATOM 809 N N . PRO A 1 99 ? -2.907 6.003 18.955 1.00 81.88 99 PRO A N 1
ATOM 810 C CA . PRO A 1 99 ? -3.845 6.714 19.823 1.00 81.88 99 PRO A CA 1
ATOM 811 C C . PRO A 1 99 ? -4.709 7.736 19.080 1.00 81.88 99 PRO A C 1
ATOM 813 O O . PRO A 1 99 ? -5.911 7.808 19.334 1.00 81.88 99 PRO A O 1
ATOM 816 N N . ASP A 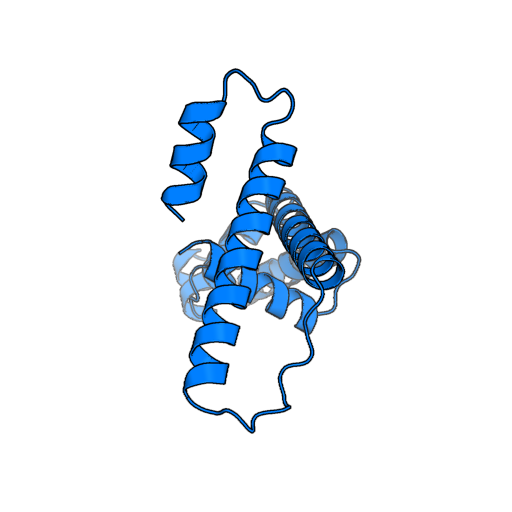1 100 ? -4.125 8.500 18.156 1.00 79.88 100 ASP A N 1
ATOM 817 C CA . ASP A 1 100 ? -4.856 9.534 17.421 1.00 79.88 100 ASP A CA 1
ATOM 818 C C . ASP A 1 100 ? -5.816 8.923 16.400 1.00 79.88 100 ASP A C 1
ATOM 820 O O . ASP A 1 100 ? -6.974 9.328 16.331 1.00 79.88 100 ASP A O 1
ATOM 824 N N . ALA A 1 101 ? -5.398 7.874 15.685 1.00 83.44 101 ALA A N 1
ATOM 825 C CA . ALA A 1 101 ? -6.270 7.149 14.764 1.00 83.44 101 ALA A CA 1
ATOM 826 C C . ALA A 1 101 ? -7.481 6.522 15.482 1.00 83.44 101 ALA A C 1
ATOM 828 O O . ALA A 1 101 ? -8.601 6.578 14.975 1.00 83.44 101 ALA A O 1
ATOM 829 N N . ALA A 1 102 ? -7.296 5.967 16.685 1.00 88.25 102 ALA A N 1
ATOM 830 C CA . ALA A 1 102 ? -8.411 5.437 17.471 1.00 88.25 102 ALA A CA 1
ATOM 831 C C . ALA A 1 102 ? -9.370 6.523 17.968 1.00 88.25 102 ALA A C 1
ATOM 833 O O . ALA A 1 102 ? -10.582 6.305 17.940 1.00 88.25 102 ALA A O 1
ATOM 834 N N . LYS A 1 103 ? -8.849 7.689 18.378 1.00 84.88 103 LYS A N 1
ATOM 835 C CA . LYS A 1 103 ? -9.678 8.850 18.739 1.00 84.88 103 LYS A CA 1
ATOM 836 C C . LYS A 1 103 ? -10.503 9.329 17.546 1.00 84.88 103 LYS A C 1
ATOM 838 O O . LYS A 1 103 ? -11.711 9.479 17.682 1.00 84.88 103 LYS A O 1
ATOM 843 N N . VAL A 1 104 ? -9.876 9.502 16.379 1.00 91.12 104 VAL A N 1
ATOM 844 C CA . VAL A 1 104 ? -10.550 9.934 15.140 1.00 91.12 104 VAL A CA 1
ATOM 845 C C . VAL A 1 104 ? -11.667 8.966 14.753 1.00 91.12 104 VAL A C 1
ATOM 847 O O . VAL A 1 104 ? -12.763 9.392 14.403 1.00 91.12 104 VAL A O 1
ATOM 850 N N . LEU A 1 105 ? -11.424 7.659 14.869 1.00 89.38 105 LEU A N 1
ATOM 851 C CA . LEU A 1 105 ? -12.420 6.634 14.552 1.00 89.38 105 LEU A CA 1
ATOM 852 C C . LEU A 1 105 ? -13.428 6.372 15.680 1.00 89.38 105 LEU A C 1
ATOM 854 O O . LEU A 1 105 ? -14.340 5.571 15.488 1.00 89.38 105 LEU A O 1
ATOM 858 N N . SER A 1 106 ? -13.280 7.018 16.842 1.00 94.38 106 SER A N 1
ATOM 859 C CA . SER A 1 106 ? -14.113 6.793 18.032 1.00 94.38 106 SER A CA 1
ATOM 860 C C . SER A 1 106 ? -14.189 5.314 18.452 1.00 94.38 106 SER A C 1
ATOM 862 O O . SER A 1 106 ? -15.255 4.792 18.778 1.00 94.38 106 SER A O 1
ATOM 864 N N . ILE A 1 107 ? -13.047 4.615 18.445 1.00 95.12 107 ILE A N 1
ATOM 865 C CA . ILE A 1 107 ? -12.935 3.199 18.836 1.00 95.12 107 ILE A CA 1
ATOM 866 C C . ILE A 1 107 ? -11.871 2.979 19.913 1.00 95.12 107 ILE A C 1
ATOM 868 O O . ILE A 1 107 ? -10.988 3.802 20.135 1.00 95.12 107 ILE A O 1
ATOM 872 N N . SER A 1 108 ? -11.925 1.818 20.572 1.00 97.62 108 SER A N 1
ATOM 873 C CA . SER A 1 108 ? -10.887 1.422 21.528 1.00 97.62 108 SER A CA 1
ATOM 874 C C . SER A 1 108 ? -9.549 1.139 20.841 1.00 97.62 108 SER A C 1
ATOM 876 O O . SER A 1 108 ? -9.501 0.695 19.687 1.00 97.62 108 SER A O 1
ATOM 878 N N . MET A 1 109 ? -8.460 1.285 21.600 1.00 97.25 109 MET A N 1
ATOM 879 C CA . MET A 1 109 ? -7.119 0.966 21.113 1.00 97.25 109 MET A CA 1
ATOM 880 C C . MET A 1 109 ? -6.990 -0.488 20.636 1.00 97.25 109 MET A C 1
ATOM 882 O O . MET A 1 109 ? -6.415 -0.779 19.588 1.00 97.25 109 MET A O 1
ATOM 886 N N . ALA A 1 110 ? -7.598 -1.406 21.389 1.00 97.50 110 ALA A N 1
ATOM 887 C CA . ALA A 1 110 ? -7.626 -2.825 21.061 1.00 97.50 110 ALA A CA 1
ATOM 888 C C . ALA A 1 110 ? -8.394 -3.103 19.758 1.00 97.50 110 ALA A C 1
ATOM 890 O O . ALA A 1 110 ? -7.992 -3.967 18.976 1.00 97.50 110 ALA A O 1
ATOM 891 N N . THR A 1 111 ? -9.482 -2.369 19.503 1.00 96.56 111 THR A N 1
ATOM 892 C CA . THR A 1 111 ? -10.247 -2.478 18.253 1.00 96.56 111 THR A CA 1
ATOM 893 C C . THR A 1 111 ? -9.406 -2.026 17.066 1.00 96.56 111 THR A C 1
ATOM 895 O O . THR A 1 111 ? -9.323 -2.769 16.090 1.00 96.56 111 THR A O 1
ATOM 898 N N . LEU A 1 112 ? -8.727 -0.874 17.171 1.00 95.94 112 LEU A N 1
ATOM 899 C CA . LEU A 1 112 ? -7.856 -0.378 16.102 1.00 95.94 112 LEU A CA 1
ATOM 900 C C . LEU A 1 112 ? -6.772 -1.405 15.761 1.00 95.94 112 LEU A C 1
ATOM 902 O O . LEU A 1 112 ? -6.630 -1.773 14.601 1.00 95.94 112 LEU A O 1
ATOM 906 N N . LYS A 1 113 ? -6.049 -1.920 16.765 1.00 96.50 113 LYS A N 1
ATOM 907 C CA . LYS A 1 113 ? -4.981 -2.911 16.552 1.00 96.50 113 LYS A CA 1
ATOM 908 C C . LYS A 1 113 ? -5.487 -4.167 15.846 1.00 96.50 113 LYS A C 1
ATOM 910 O O . LYS A 1 113 ? -4.870 -4.623 14.889 1.00 96.50 113 LYS A O 1
ATOM 915 N N . ARG A 1 114 ? -6.650 -4.686 16.257 1.00 97.88 114 A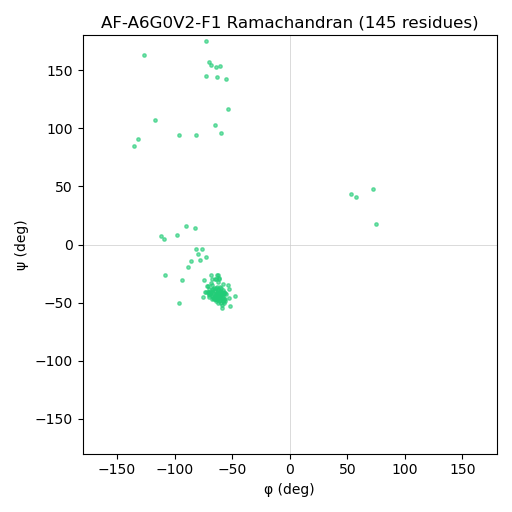RG A N 1
ATOM 916 C CA . ARG A 1 114 ? -7.290 -5.838 15.596 1.00 97.88 114 ARG A CA 1
ATOM 917 C C . ARG A 1 114 ? -7.667 -5.539 14.148 1.00 97.88 114 ARG A C 1
ATOM 919 O O . ARG A 1 114 ? -7.520 -6.411 13.293 1.00 97.88 114 ARG A O 1
ATOM 926 N N . ASP A 1 115 ? -8.176 -4.345 13.867 1.00 96.19 115 ASP A N 1
ATOM 927 C CA . ASP A 1 115 ? -8.542 -3.951 12.508 1.00 96.19 115 ASP A CA 1
ATOM 928 C C . ASP A 1 115 ? -7.296 -3.753 11.625 1.00 96.19 115 ASP A C 1
ATOM 930 O O . ASP A 1 115 ? -7.284 -4.253 10.500 1.00 96.19 115 ASP A O 1
ATOM 934 N N . LEU A 1 116 ? -6.225 -3.146 12.153 1.00 96.06 116 LEU A N 1
ATOM 935 C CA . LEU A 1 116 ? -4.930 -3.004 11.475 1.00 96.06 116 LEU A CA 1
ATOM 936 C C . LEU A 1 116 ? -4.277 -4.359 11.186 1.00 96.06 116 LEU A C 1
ATOM 938 O O . LEU A 1 116 ? -3.823 -4.590 10.067 1.00 96.06 116 LEU A O 1
ATOM 942 N N . GLU A 1 117 ? -4.258 -5.284 12.149 1.00 96.25 117 GLU A N 1
ATOM 943 C CA . GLU A 1 117 ? -3.720 -6.631 11.930 1.00 96.25 117 GLU A CA 1
ATOM 944 C C . GLU A 1 117 ? -4.482 -7.378 10.836 1.00 96.25 117 GLU A C 1
ATOM 946 O O . GLU A 1 117 ? -3.875 -8.017 9.974 1.00 96.25 117 GLU A O 1
ATOM 951 N N . ARG A 1 118 ? -5.818 -7.300 10.855 1.00 96.19 118 ARG A N 1
ATOM 952 C CA . ARG A 1 118 ? -6.659 -7.931 9.831 1.00 96.19 118 ARG A CA 1
ATOM 953 C C . ARG A 1 118 ? -6.418 -7.305 8.461 1.00 96.19 118 ARG A C 1
ATOM 955 O O . ARG A 1 118 ? -6.270 -8.054 7.499 1.00 96.19 118 ARG A O 1
ATOM 962 N N . ALA A 1 119 ? -6.312 -5.976 8.392 1.00 95.44 119 ALA A N 1
ATOM 963 C CA . ALA A 1 119 ? -5.977 -5.264 7.165 1.00 95.44 119 ALA A CA 1
ATOM 964 C C . ALA A 1 119 ? -4.617 -5.716 6.617 1.00 95.44 119 ALA A C 1
ATOM 966 O O . ALA A 1 119 ? -4.543 -6.213 5.497 1.00 95.44 119 ALA A O 1
ATOM 967 N N . ARG A 1 120 ? -3.554 -5.657 7.432 1.00 94.81 120 ARG A N 1
ATOM 968 C CA . ARG A 1 120 ? -2.204 -6.095 7.035 1.00 94.81 120 ARG A CA 1
ATOM 969 C C . ARG A 1 120 ? -2.181 -7.550 6.587 1.00 94.81 120 ARG A C 1
ATOM 971 O O . ARG A 1 120 ? -1.522 -7.874 5.609 1.00 94.81 120 ARG A O 1
ATOM 978 N N . ARG A 1 121 ? -2.883 -8.446 7.285 1.00 94.50 121 ARG A N 1
ATOM 979 C CA . ARG A 1 121 ? -2.954 -9.867 6.910 1.00 94.50 121 ARG A CA 1
ATOM 980 C C . ARG A 1 121 ? -3.613 -10.060 5.546 1.00 94.50 121 ARG A C 1
ATOM 982 O O . ARG A 1 121 ? -3.147 -10.874 4.758 1.00 94.50 121 ARG A O 1
ATOM 989 N N . GLN A 1 122 ? -4.687 -9.328 5.271 1.00 94.06 122 GLN A N 1
ATOM 990 C CA . GLN A 1 122 ? -5.377 -9.403 3.987 1.00 94.06 122 GLN A CA 1
ATOM 991 C C . GLN A 1 122 ? -4.530 -8.815 2.853 1.00 94.06 122 GLN A C 1
ATOM 993 O O . GLN A 1 122 ? -4.427 -9.433 1.797 1.00 94.06 122 GLN A O 1
ATOM 998 N N . LEU A 1 123 ? -3.866 -7.683 3.091 1.00 93.88 123 LEU A N 1
ATOM 999 C CA . LEU A 1 123 ? -2.976 -7.063 2.108 1.00 93.88 123 LEU A CA 1
ATOM 1000 C C . LEU A 1 123 ? -1.752 -7.933 1.802 1.00 93.88 123 LEU A C 1
ATOM 1002 O O . LEU A 1 123 ? -1.390 -8.072 0.639 1.00 93.88 123 LEU A O 1
ATOM 1006 N N . ARG A 1 124 ? -1.156 -8.588 2.808 1.00 94.12 124 ARG A N 1
ATOM 1007 C CA . ARG A 1 124 ? -0.061 -9.549 2.587 1.00 94.12 124 ARG A CA 1
ATOM 1008 C C . ARG A 1 124 ? -0.471 -10.683 1.655 1.00 94.12 124 ARG A C 1
ATOM 1010 O O . ARG A 1 124 ? 0.251 -10.975 0.711 1.00 94.12 124 ARG A O 1
ATOM 1017 N N . ARG A 1 125 ? -1.660 -11.256 1.865 1.00 91.06 125 ARG A N 1
ATOM 1018 C CA . ARG A 1 125 ? -2.212 -12.302 0.988 1.00 91.06 125 ARG A CA 1
ATOM 1019 C C . ARG A 1 125 ? -2.437 -11.803 -0.437 1.00 91.06 125 ARG A C 1
ATOM 1021 O O . ARG A 1 125 ? -2.081 -12.499 -1.378 1.00 91.06 125 ARG A O 1
ATOM 1028 N N . ALA A 1 126 ? -2.981 -10.594 -0.598 1.00 89.25 126 ALA A N 1
ATOM 1029 C CA . ALA A 1 126 ? -3.162 -9.979 -1.917 1.00 89.25 126 ALA A CA 1
ATOM 1030 C C . ALA A 1 126 ? -1.823 -9.761 -2.648 1.00 89.25 126 ALA A C 1
ATOM 1032 O O . ALA A 1 126 ? -1.762 -9.848 -3.867 1.00 89.25 126 ALA A O 1
ATOM 1033 N N . LEU A 1 127 ? -0.741 -9.548 -1.896 1.00 89.31 127 LEU A N 1
ATOM 1034 C CA . LEU A 1 127 ? 0.620 -9.389 -2.406 1.00 89.31 127 LEU A CA 1
ATOM 1035 C C . LEU A 1 127 ? 1.393 -10.718 -2.511 1.00 89.31 127 LEU A C 1
ATOM 1037 O O . LEU A 1 127 ? 2.615 -10.698 -2.668 1.00 89.31 127 LEU A O 1
ATOM 1041 N N . GLY A 1 128 ? 0.720 -11.869 -2.459 1.00 90.25 128 GLY A N 1
ATOM 1042 C CA . GLY A 1 128 ? 1.369 -13.179 -2.579 1.00 90.25 128 GLY A CA 1
ATOM 1043 C C . GLY A 1 128 ? 2.190 -13.556 -1.346 1.00 90.25 128 GLY A C 1
ATOM 1044 O O . GLY A 1 128 ? 3.345 -13.946 -1.478 1.00 90.25 128 GLY A O 1
ATOM 1045 N N . ASP A 1 129 ? 1.591 -13.392 -0.165 1.00 88.44 129 ASP A N 1
ATOM 1046 C CA . ASP A 1 129 ? 2.175 -13.694 1.149 1.00 88.44 129 ASP A CA 1
ATOM 1047 C C . ASP A 1 129 ? 3.487 -12.954 1.433 1.00 88.44 129 ASP A C 1
ATOM 1049 O O . ASP A 1 129 ? 4.424 -13.491 2.022 1.00 88.44 129 ASP A O 1
ATOM 1053 N N . ALA A 1 130 ? 3.520 -11.677 1.047 1.00 87.56 130 ALA A N 1
ATOM 1054 C CA . ALA A 1 130 ? 4.612 -10.782 1.399 1.00 87.56 130 ALA A CA 1
ATOM 1055 C C . ALA A 1 130 ? 4.822 -10.732 2.924 1.00 87.56 130 ALA A C 1
ATOM 1057 O O . ALA A 1 130 ? 3.855 -10.722 3.697 1.00 87.56 130 ALA A O 1
ATOM 1058 N N . ASP A 1 131 ? 6.076 -10.659 3.364 1.00 91.00 131 ASP A N 1
ATOM 1059 C CA . ASP A 1 131 ? 6.391 -10.427 4.773 1.00 91.00 131 ASP A CA 1
ATOM 1060 C C . ASP A 1 131 ? 6.097 -8.966 5.188 1.00 91.00 131 ASP A C 1
ATOM 1062 O O . ASP A 1 131 ? 5.679 -8.120 4.388 1.00 91.00 131 ASP A O 1
ATOM 1066 N N . ASP A 1 132 ? 6.246 -8.666 6.481 1.00 86.38 132 ASP A N 1
ATOM 1067 C CA . ASP A 1 132 ? 5.947 -7.330 7.001 1.00 86.38 132 ASP A CA 1
ATOM 1068 C C . ASP A 1 132 ? 6.929 -6.258 6.492 1.00 86.38 132 ASP A C 1
ATOM 1070 O O . ASP A 1 132 ? 6.518 -5.116 6.283 1.00 86.38 132 ASP A O 1
ATOM 1074 N N . GLU A 1 133 ? 8.185 -6.613 6.208 1.00 89.12 133 GLU A N 1
ATOM 1075 C CA . GLU A 1 133 ? 9.190 -5.680 5.686 1.00 89.12 133 GLU A CA 1
ATOM 1076 C C . GLU A 1 133 ? 8.923 -5.328 4.214 1.00 89.12 133 GLU A C 1
ATOM 1078 O O . GLU A 1 133 ? 9.004 -4.161 3.808 1.00 89.12 133 GLU A O 1
ATOM 1083 N N . GLN A 1 134 ? 8.536 -6.325 3.421 1.00 87.69 134 GLN A N 1
ATOM 1084 C CA . GLN A 1 134 ? 8.109 -6.182 2.036 1.00 87.69 134 GLN A CA 1
ATOM 1085 C C . GLN A 1 134 ? 6.841 -5.336 1.937 1.00 87.69 134 GLN A C 1
ATOM 1087 O O . GLN A 1 134 ? 6.801 -4.405 1.127 1.00 87.69 134 GLN A O 1
ATOM 1092 N N . LEU A 1 135 ? 5.833 -5.603 2.777 1.00 89.25 135 LEU A N 1
ATOM 1093 C CA . LEU A 1 135 ? 4.622 -4.784 2.839 1.00 89.25 135 LEU A CA 1
ATOM 1094 C C . LEU A 1 135 ? 4.972 -3.326 3.160 1.00 89.25 135 LEU A C 1
ATOM 1096 O O . LEU A 1 135 ? 4.545 -2.423 2.442 1.00 89.25 135 LEU A O 1
ATOM 1100 N N . ASP A 1 136 ? 5.793 -3.087 4.184 1.00 89.56 136 ASP A N 1
ATOM 1101 C CA . ASP A 1 136 ? 6.191 -1.735 4.578 1.00 89.56 136 ASP A CA 1
ATOM 1102 C C . ASP A 1 136 ? 6.994 -1.029 3.465 1.00 89.56 136 ASP A C 1
ATOM 1104 O O . ASP A 1 136 ? 6.824 0.169 3.227 1.00 89.56 136 ASP A O 1
ATOM 1108 N N . SER A 1 137 ? 7.844 -1.757 2.734 1.00 88.50 137 SER A N 1
ATOM 1109 C CA . SER A 1 137 ? 8.575 -1.236 1.571 1.00 88.50 137 SER A CA 1
ATOM 1110 C C . SER A 1 137 ? 7.635 -0.820 0.437 1.00 88.50 137 SER A C 1
ATOM 1112 O O . SER A 1 137 ? 7.762 0.282 -0.109 1.00 88.50 137 SER A O 1
ATOM 1114 N N . ILE A 1 138 ? 6.655 -1.666 0.114 1.00 88.50 138 ILE A N 1
ATOM 1115 C CA . ILE A 1 138 ? 5.636 -1.384 -0.901 1.00 88.50 138 ILE A CA 1
ATOM 1116 C C . ILE A 1 138 ? 4.802 -0.166 -0.486 1.00 88.50 138 ILE A C 1
ATOM 1118 O O . ILE A 1 138 ? 4.616 0.738 -1.300 1.00 88.50 138 ILE A O 1
ATOM 1122 N N . LEU A 1 139 ? 4.389 -0.075 0.783 1.00 88.38 139 LEU A N 1
ATOM 1123 C CA . LEU A 1 139 ? 3.629 1.064 1.308 1.00 88.38 139 LEU A CA 1
ATOM 1124 C C . LEU A 1 139 ? 4.416 2.371 1.258 1.00 88.38 139 LEU A C 1
ATOM 1126 O O . LEU A 1 139 ? 3.887 3.384 0.805 1.00 88.38 139 LEU A O 1
ATOM 1130 N N . ARG A 1 140 ? 5.698 2.361 1.637 1.00 87.62 140 ARG A N 1
ATOM 1131 C CA . ARG A 1 140 ? 6.561 3.547 1.509 1.00 87.62 140 ARG A CA 1
ATOM 1132 C C . ARG A 1 140 ? 6.653 4.027 0.063 1.00 87.62 140 ARG A C 1
ATOM 1134 O O . ARG A 1 140 ? 6.631 5.229 -0.186 1.00 87.62 140 ARG A O 1
ATOM 1141 N N . ASN A 1 141 ? 6.765 3.104 -0.890 1.00 84.50 141 ASN A N 1
ATOM 1142 C CA . ASN A 1 141 ? 6.813 3.450 -2.310 1.00 84.50 141 ASN A CA 1
ATOM 1143 C C . ASN A 1 141 ? 5.459 3.962 -2.822 1.00 84.50 141 ASN A C 1
ATOM 1145 O O . ASN A 1 141 ? 5.438 4.918 -3.592 1.00 84.50 141 ASN A O 1
ATOM 1149 N N . TYR A 1 142 ? 4.352 3.378 -2.357 1.00 85.12 142 TYR A N 1
ATOM 1150 C CA . TYR A 1 142 ? 2.993 3.816 -2.677 1.00 85.12 142 TYR A CA 1
ATOM 1151 C C . TYR A 1 142 ? 2.721 5.245 -2.186 1.00 85.12 142 TYR A C 1
ATOM 1153 O O . TYR A 1 142 ? 2.323 6.101 -2.971 1.00 85.12 142 TYR A O 1
ATOM 1161 N N . VAL A 1 143 ? 3.020 5.541 -0.914 1.00 83.38 143 VAL A N 1
ATOM 1162 C CA . VAL A 1 143 ? 2.815 6.877 -0.325 1.00 83.38 143 VAL A CA 1
ATOM 1163 C C . VAL A 1 143 ? 3.652 7.936 -1.046 1.00 83.38 143 VAL A C 1
ATOM 1165 O O . VAL A 1 143 ? 3.136 8.999 -1.379 1.00 83.38 143 VAL A O 1
ATOM 1168 N N . ARG A 1 144 ? 4.917 7.635 -1.378 1.00 79.19 144 ARG A N 1
ATOM 1169 C CA . ARG A 1 144 ? 5.771 8.548 -2.164 1.00 79.19 144 ARG A CA 1
ATOM 1170 C C . ARG A 1 144 ? 5.269 8.790 -3.586 1.00 79.19 144 ARG A C 1
ATOM 1172 O O . ARG A 1 144 ? 5.569 9.835 -4.140 1.00 79.19 144 ARG A O 1
ATOM 1179 N N . GLY A 1 145 ? 4.577 7.825 -4.189 1.00 69.94 145 GLY A N 1
ATOM 1180 C CA . GLY A 1 145 ? 4.038 7.952 -5.545 1.00 69.94 145 GLY A CA 1
ATOM 1181 C C . GLY A 1 145 ? 2.761 8.792 -5.635 1.00 69.94 145 GLY A C 1
ATOM 1182 O O . GLY A 1 145 ? 2.363 9.144 -6.742 1.00 69.94 145 GLY A O 1
ATOM 1183 N N . ARG A 1 146 ? 2.120 9.095 -4.496 1.00 64.75 146 ARG A N 1
ATOM 1184 C CA . ARG A 1 146 ? 0.863 9.857 -4.422 1.00 64.75 146 ARG A CA 1
ATOM 1185 C C . ARG A 1 146 ? 1.067 11.379 -4.332 1.00 64.75 146 ARG A C 1
ATOM 1187 O O . ARG A 1 146 ? 0.113 12.109 -4.584 1.00 64.75 146 ARG A O 1
ATOM 1194 N N . GLY A 1 147 ? 2.261 11.837 -3.940 1.00 49.22 147 GLY A N 1
ATOM 1195 C CA . GLY A 1 147 ? 2.640 13.259 -3.849 1.00 49.22 147 GLY A CA 1
ATOM 1196 C C . GLY A 1 147 ? 3.368 13.748 -5.092 1.00 49.22 147 GLY A C 1
ATOM 1197 O O . GLY A 1 147 ? 3.156 14.923 -5.457 1.00 49.22 147 GLY A O 1
#